Protein AF-A0A5N8WJS2-F1 (afdb_monomer_lite)

pLDDT: mean 74.43, std 20.83, range [33.16, 95.81]

Sequence (164 aa):
MEEPEPAESPRAAFAAALTRLRRRVPDLSDEALARRASRTALPSGRRASVNARRLGEWLSGRSVPRDFHAVVALVHAVESLAGPADPRSSIAGWERLWRAAYEDRAPAVPAPRIAADRAGGIADEVVIGRPPSDAASLRERAALSSAIDVALRDDAVREVVLTG

Foldseek 3Di:
DDDPDPDQQLLNVQLVVLLVLCVLCVVDQLQRLQVLLQVDQDPVRDGDRGHSVVSVCSNVSVDADPDLSSVVSSQVSSCVPRNHDDPCPDSVNSVVSRVSSVCSVDPPPPDPPPDDDDDDDDDDDDDDDDDDPDPVSVVCVVVVVVVVVVLVVDPVRPDDDDDD

Secondary structure (DSSP, 8-state):
-PPP--PPPHHHHHHHHHHHHHTTSTTS-HHHHHHHHHHPPPTTS------HHHHHHHHTTS---SSHHHHHHHHHHHHHHH-PPPGGG-HHHHHHHHHHHHHHHS--PPP--------S--------PPPP--HHHHHSHHHHHHHHHHHTT-TT--------

Radius of gyration: 22.31 Å; chains: 1; bounding box: 47×36×62 Å

Organism: NCBI:txid1803180

Structure (mmCIF, N/CA/C/O backbone):
data_AF-A0A5N8WJS2-F1
#
_entry.id   AF-A0A5N8WJS2-F1
#
loop_
_atom_site.group_PDB
_atom_site.id
_atom_site.type_symbol
_atom_site.label_atom_id
_atom_site.label_alt_id
_atom_site.label_comp_id
_atom_site.label_asym_id
_atom_site.label_entity_id
_atom_site.label_seq_id
_atom_site.pdbx_PDB_ins_code
_atom_site.Cartn_x
_atom_site.Cartn_y
_atom_site.Cartn_z
_atom_site.occupancy
_atom_site.B_iso_or_equiv
_atom_site.auth_seq_id
_atom_site.auth_comp_id
_atom_site.auth_asym_id
_atom_site.auth_atom_id
_atom_site.pdbx_PDB_model_num
ATOM 1 N N . MET A 1 1 ? 34.691 -21.953 10.156 1.00 47.25 1 MET A N 1
ATOM 2 C CA . MET A 1 1 ? 34.203 -21.477 8.850 1.00 47.25 1 MET A CA 1
ATOM 3 C C . MET A 1 1 ? 32.745 -21.144 9.093 1.00 47.25 1 MET A C 1
ATOM 5 O O . MET A 1 1 ? 31.924 -22.045 9.070 1.00 47.25 1 MET A O 1
ATOM 9 N N . GLU A 1 2 ? 32.473 -19.926 9.560 1.00 39.06 2 GLU A N 1
ATOM 10 C CA . GLU A 1 2 ? 31.096 -19.466 9.777 1.00 39.06 2 GLU A CA 1
ATOM 11 C C . GLU A 1 2 ? 30.477 -19.253 8.396 1.00 39.06 2 GLU A C 1
ATOM 13 O O . GLU A 1 2 ? 30.990 -18.463 7.601 1.00 39.06 2 GLU A O 1
ATOM 18 N N . GLU A 1 3 ? 29.443 -20.029 8.074 1.00 37.81 3 GLU A N 1
ATOM 19 C CA . GLU A 1 3 ? 28.614 -19.769 6.901 1.00 37.81 3 GLU A CA 1
ATOM 20 C C . GLU A 1 3 ? 27.953 -18.397 7.095 1.00 37.81 3 GLU A C 1
ATOM 22 O O . GLU A 1 3 ? 27.388 -18.147 8.163 1.00 37.81 3 GLU A O 1
ATOM 27 N N . PRO A 1 4 ? 28.035 -17.474 6.122 1.00 46.34 4 PRO A N 1
ATOM 28 C CA . PRO A 1 4 ? 27.301 -16.226 6.224 1.00 46.34 4 PRO A CA 1
ATOM 29 C C . PRO A 1 4 ? 25.806 -16.557 6.244 1.00 46.34 4 PRO A C 1
ATOM 31 O O . PRO A 1 4 ? 25.286 -17.120 5.280 1.00 46.34 4 PRO A O 1
ATOM 34 N N . GLU A 1 5 ? 25.131 -16.206 7.344 1.00 45.50 5 GLU A N 1
ATOM 35 C CA . GLU A 1 5 ? 23.669 -16.159 7.432 1.00 45.50 5 GLU A CA 1
ATOM 36 C C . GLU A 1 5 ? 23.130 -15.557 6.126 1.00 45.50 5 GLU A C 1
ATOM 38 O O . GLU A 1 5 ? 23.598 -14.481 5.724 1.00 45.50 5 GLU A O 1
ATOM 43 N N . PRO A 1 6 ? 22.203 -16.227 5.417 1.00 50.03 6 PRO A N 1
ATOM 44 C CA . PRO A 1 6 ? 21.687 -15.697 4.169 1.00 50.03 6 PRO A CA 1
ATOM 45 C C . PRO A 1 6 ? 21.042 -14.349 4.479 1.00 50.03 6 PRO A C 1
ATOM 47 O O . PRO A 1 6 ? 20.019 -14.288 5.162 1.00 50.03 6 PRO A O 1
ATOM 50 N N . ALA A 1 7 ? 21.670 -13.268 4.010 1.00 62.56 7 ALA A N 1
ATOM 51 C CA . ALA A 1 7 ? 21.155 -11.919 4.172 1.00 62.56 7 ALA A CA 1
ATOM 52 C C . ALA A 1 7 ? 19.676 -11.920 3.764 1.00 62.56 7 ALA A C 1
ATOM 54 O O . ALA A 1 7 ? 19.339 -12.355 2.659 1.00 62.56 7 ALA A O 1
ATOM 55 N N . GLU A 1 8 ? 18.793 -11.516 4.685 1.00 74.00 8 GLU A N 1
ATOM 56 C CA . GLU A 1 8 ? 17.347 -11.554 4.467 1.00 74.00 8 GLU A CA 1
ATOM 57 C C . GLU A 1 8 ? 17.025 -10.887 3.123 1.00 74.00 8 GLU A C 1
ATOM 59 O O . GLU A 1 8 ? 17.394 -9.731 2.898 1.00 74.00 8 GLU A O 1
ATOM 64 N N . SER A 1 9 ? 16.371 -11.621 2.211 1.00 89.12 9 SER A N 1
ATOM 65 C CA . SER A 1 9 ? 16.076 -11.084 0.875 1.00 89.12 9 SER A CA 1
ATOM 66 C C . SER A 1 9 ? 15.352 -9.731 0.995 1.00 89.12 9 SER A C 1
ATOM 68 O O . SER A 1 9 ? 14.453 -9.605 1.838 1.00 89.12 9 SER A O 1
ATOM 70 N N . PRO A 1 10 ? 15.664 -8.719 0.159 1.00 90.75 10 PRO A N 1
ATOM 71 C CA . PRO A 1 10 ? 15.037 -7.393 0.245 1.00 90.75 10 PRO A CA 1
ATOM 72 C C . PRO A 1 10 ? 13.506 -7.454 0.252 1.00 90.75 10 PRO A C 1
ATOM 74 O O . PRO A 1 10 ? 12.817 -6.711 0.957 1.00 90.75 10 PRO A O 1
ATOM 77 N N . ARG A 1 11 ? 12.962 -8.411 -0.500 1.00 90.56 11 ARG A N 1
ATOM 78 C CA . ARG A 1 11 ? 11.538 -8.707 -0.563 1.00 90.56 11 ARG A CA 1
ATOM 79 C C . ARG A 1 11 ? 10.968 -9.277 0.738 1.00 90.56 11 ARG A C 1
ATOM 81 O O . ARG A 1 11 ? 9.867 -8.877 1.123 1.00 90.56 11 ARG A O 1
ATOM 88 N N . ALA A 1 12 ? 11.690 -10.167 1.418 1.00 90.94 12 ALA A N 1
ATOM 89 C CA . ALA A 1 12 ? 11.300 -10.664 2.737 1.00 90.94 12 ALA A CA 1
ATOM 90 C C . ALA A 1 12 ? 11.3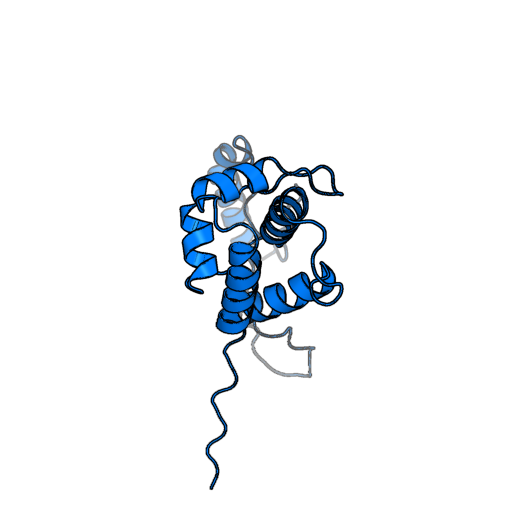20 -9.538 3.781 1.00 90.94 12 ALA A C 1
ATOM 92 O O . ALA A 1 12 ? 10.324 -9.356 4.482 1.00 90.94 12 ALA A O 1
ATOM 93 N N . ALA A 1 13 ? 12.361 -8.700 3.787 1.00 92.88 13 ALA A N 1
ATOM 94 C CA . ALA A 1 13 ? 12.463 -7.560 4.697 1.00 92.88 13 ALA A CA 1
ATOM 95 C C . ALA A 1 13 ? 11.295 -6.565 4.523 1.00 92.88 13 ALA A C 1
ATOM 97 O O . ALA A 1 13 ? 10.696 -6.099 5.501 1.00 92.88 13 ALA A O 1
ATOM 98 N N . PHE A 1 14 ? 10.908 -6.275 3.274 1.00 93.81 14 PHE A N 1
ATOM 99 C CA . PHE A 1 14 ? 9.742 -5.440 2.968 1.00 93.81 14 PHE A CA 1
ATOM 100 C C . PHE A 1 14 ? 8.421 -6.078 3.434 1.00 93.81 14 PHE A C 1
ATOM 102 O O . PHE A 1 14 ? 7.600 -5.410 4.071 1.00 93.81 14 PHE A O 1
ATOM 109 N N . ALA A 1 15 ? 8.217 -7.373 3.178 1.00 94.88 15 ALA A N 1
ATOM 110 C CA . ALA A 1 15 ? 7.027 -8.100 3.625 1.00 94.88 15 ALA A CA 1
ATOM 111 C C . ALA A 1 15 ? 6.925 -8.169 5.160 1.00 94.88 15 ALA A C 1
ATOM 113 O O . ALA A 1 15 ? 5.844 -7.984 5.731 1.00 94.88 15 ALA A O 1
ATOM 114 N N . ALA A 1 16 ? 8.055 -8.356 5.845 1.00 94.75 16 ALA A N 1
ATOM 115 C CA . ALA A 1 16 ? 8.142 -8.334 7.299 1.00 94.75 16 ALA A CA 1
ATOM 116 C C . ALA A 1 16 ? 7.764 -6.955 7.860 1.00 94.75 16 ALA A C 1
ATOM 118 O O . ALA A 1 16 ? 6.993 -6.862 8.820 1.00 94.75 16 ALA A O 1
ATOM 119 N N . ALA A 1 17 ? 8.238 -5.873 7.234 1.00 94.19 17 ALA A N 1
ATOM 120 C CA . ALA A 1 17 ? 7.846 -4.515 7.599 1.00 94.19 17 ALA A CA 1
ATOM 121 C C . ALA A 1 17 ? 6.337 -4.279 7.413 1.00 94.19 17 ALA A C 1
ATOM 123 O O . ALA A 1 17 ? 5.682 -3.786 8.336 1.00 94.19 17 ALA A O 1
ATOM 124 N N . LEU A 1 18 ? 5.756 -4.688 6.277 1.00 94.62 18 LEU A N 1
ATOM 125 C CA . LEU A 1 18 ? 4.307 -4.601 6.043 1.00 94.62 18 LEU A CA 1
ATOM 126 C C . LEU A 1 18 ? 3.504 -5.410 7.065 1.00 94.62 18 LEU A C 1
ATOM 128 O O . LEU A 1 18 ? 2.477 -4.945 7.557 1.00 94.62 18 LEU A O 1
ATOM 132 N N . THR A 1 19 ? 3.987 -6.594 7.432 1.00 95.31 19 THR A N 1
ATOM 133 C CA . THR A 1 19 ? 3.349 -7.434 8.448 1.00 95.31 19 THR A CA 1
ATOM 134 C C . THR A 1 19 ? 3.367 -6.761 9.820 1.00 95.31 19 THR A C 1
ATOM 136 O O . THR A 1 19 ? 2.351 -6.758 10.516 1.00 95.31 19 THR A O 1
ATOM 139 N N . ARG A 1 20 ? 4.480 -6.120 10.204 1.00 94.12 20 ARG A N 1
ATOM 140 C CA . ARG A 1 20 ? 4.553 -5.319 11.438 1.00 94.12 20 ARG A CA 1
ATOM 141 C C . ARG A 1 20 ? 3.576 -4.143 11.411 1.00 94.12 20 ARG A C 1
ATOM 143 O O . ARG A 1 20 ? 2.876 -3.929 12.396 1.00 94.12 20 ARG A O 1
ATOM 150 N N . LEU A 1 21 ? 3.471 -3.434 10.285 1.00 94.00 21 LEU A N 1
ATOM 151 C CA . LEU A 1 21 ? 2.495 -2.355 10.108 1.00 94.00 21 LEU A CA 1
ATOM 152 C C . LEU A 1 21 ? 1.056 -2.870 10.278 1.00 94.00 21 LEU A C 1
ATOM 154 O O . LEU A 1 21 ? 0.274 -2.292 11.028 1.00 94.00 21 LEU A O 1
ATOM 158 N N . ARG A 1 22 ? 0.723 -3.993 9.633 1.00 93.94 22 ARG A N 1
ATOM 159 C CA . ARG A 1 22 ? -0.600 -4.628 9.686 1.00 93.94 22 ARG A CA 1
ATOM 160 C C . ARG A 1 22 ? -1.007 -5.053 11.099 1.00 93.94 22 ARG A C 1
ATOM 162 O O . ARG A 1 22 ? -2.177 -4.920 11.461 1.00 93.94 22 ARG A O 1
ATOM 169 N N . ARG A 1 23 ? -0.056 -5.534 11.905 1.00 94.50 23 ARG A N 1
ATOM 170 C CA . ARG A 1 23 ? -0.288 -5.951 13.300 1.00 94.50 23 ARG A CA 1
ATOM 171 C C . ARG A 1 23 ? -0.681 -4.804 14.233 1.00 94.50 23 ARG A C 1
ATOM 173 O O . ARG A 1 23 ? -1.183 -5.078 15.313 1.00 94.50 23 ARG A O 1
ATOM 180 N N . ARG A 1 24 ? -0.508 -3.541 13.825 1.00 94.31 24 ARG A N 1
ATOM 181 C CA . ARG A 1 24 ? -0.969 -2.376 14.602 1.00 94.31 24 ARG A CA 1
ATOM 182 C C . ARG A 1 24 ? -2.488 -2.202 14.602 1.00 94.31 24 ARG A C 1
ATOM 184 O O . ARG A 1 24 ? -3.005 -1.463 15.427 1.00 94.31 24 ARG A O 1
ATOM 191 N N . VAL A 1 25 ? -3.192 -2.850 13.673 1.00 94.12 25 VAL A N 1
ATOM 192 C CA . VAL A 1 25 ? -4.657 -2.796 13.544 1.00 94.12 25 VAL A CA 1
ATOM 193 C C . VAL A 1 25 ? -5.234 -4.215 13.477 1.00 94.12 25 VAL A C 1
ATOM 195 O O . VAL A 1 25 ? -5.780 -4.604 12.442 1.00 94.12 25 VAL A O 1
ATOM 198 N N . PRO A 1 26 ? -5.071 -5.037 14.533 1.00 93.06 26 PRO A N 1
ATOM 199 C CA . PRO A 1 26 ? -5.418 -6.460 14.496 1.00 93.06 26 PRO A CA 1
ATOM 200 C C . PRO A 1 26 ? -6.910 -6.704 14.232 1.00 93.06 26 PRO A C 1
ATOM 202 O O . PRO A 1 26 ? -7.243 -7.658 13.535 1.00 93.06 26 PRO A O 1
ATOM 205 N N . ASP A 1 27 ? -7.777 -5.796 14.683 1.00 93.75 27 ASP A N 1
ATOM 206 C CA . ASP A 1 27 ? -9.237 -5.941 14.614 1.00 93.75 27 ASP A CA 1
ATOM 207 C C . ASP A 1 27 ? -9.824 -5.747 13.207 1.00 93.75 27 ASP A C 1
ATOM 209 O O . ASP A 1 27 ? -10.985 -6.070 12.955 1.00 93.75 27 ASP A O 1
ATOM 213 N N . LEU A 1 28 ? -9.045 -5.214 12.260 1.00 92.94 28 LEU A N 1
ATOM 214 C CA . LEU A 1 28 ? -9.488 -5.056 10.877 1.00 92.94 28 LEU A CA 1
ATOM 215 C C . LEU A 1 28 ? -9.108 -6.264 10.035 1.00 92.94 28 LEU A C 1
ATOM 217 O O . LEU A 1 28 ? -7.995 -6.767 10.132 1.00 92.94 28 LEU A O 1
ATOM 221 N N . SER A 1 29 ? -9.997 -6.675 9.131 1.00 94.31 29 SER A N 1
ATOM 222 C CA . SER A 1 29 ? -9.644 -7.614 8.066 1.00 94.31 29 SER A CA 1
ATOM 223 C C . SER A 1 29 ? -8.760 -6.942 7.007 1.00 94.31 29 SER A C 1
ATOM 225 O O . SER A 1 29 ? -8.804 -5.722 6.817 1.00 94.31 29 SER A O 1
ATOM 227 N N . ASP A 1 30 ? -7.996 -7.739 6.256 1.00 93.25 30 ASP A N 1
ATOM 228 C CA . ASP A 1 30 ? -7.167 -7.235 5.148 1.00 93.25 30 ASP A CA 1
ATOM 229 C C . ASP A 1 30 ? -8.014 -6.528 4.083 1.00 93.25 30 ASP A C 1
ATOM 231 O O . ASP A 1 30 ? -7.596 -5.539 3.483 1.00 93.25 30 ASP A O 1
ATOM 235 N N . GLU A 1 31 ? -9.248 -6.988 3.886 1.00 95.31 31 GLU A N 1
ATOM 236 C CA . GLU A 1 31 ? -10.203 -6.366 2.978 1.00 95.31 31 GLU A CA 1
ATOM 237 C C . GLU A 1 31 ? -10.676 -4.995 3.482 1.00 95.31 31 GLU A C 1
ATOM 239 O O . GLU A 1 31 ? -10.715 -4.028 2.716 1.00 95.31 31 GLU A O 1
ATOM 244 N N . ALA A 1 32 ? -10.995 -4.875 4.774 1.00 95.81 32 ALA A N 1
ATOM 245 C CA . ALA A 1 32 ? -11.354 -3.597 5.379 1.00 95.81 32 ALA A CA 1
ATOM 246 C C . ALA A 1 32 ? -10.187 -2.599 5.319 1.00 95.81 32 ALA A C 1
ATOM 248 O O . ALA A 1 32 ? -10.396 -1.431 4.976 1.00 95.81 32 ALA A O 1
ATOM 249 N N . LEU A 1 33 ? -8.962 -3.068 5.572 1.00 94.88 33 LEU A N 1
ATOM 250 C CA . LEU A 1 33 ? -7.756 -2.254 5.475 1.00 94.88 33 LEU A CA 1
ATOM 251 C C . LEU A 1 33 ? -7.487 -1.800 4.033 1.00 94.88 33 LEU A C 1
ATOM 253 O O . LEU A 1 33 ? -7.272 -0.612 3.801 1.00 94.88 33 LEU A O 1
ATOM 257 N N . ALA A 1 34 ? -7.579 -2.701 3.053 1.00 95.06 34 ALA A N 1
ATOM 258 C CA . ALA A 1 34 ? -7.414 -2.378 1.636 1.00 95.06 34 ALA A CA 1
ATOM 259 C C . ALA A 1 34 ? -8.464 -1.362 1.142 1.00 95.06 34 ALA A C 1
ATOM 261 O O . ALA A 1 34 ? -8.126 -0.386 0.463 1.00 95.06 34 ALA A O 1
ATOM 262 N N . ARG A 1 35 ? -9.734 -1.523 1.546 1.00 95.38 35 ARG A N 1
ATOM 263 C CA . ARG A 1 35 ? -10.805 -0.545 1.274 1.00 95.38 35 ARG A CA 1
ATOM 264 C C . ARG A 1 35 ? -10.544 0.810 1.920 1.00 95.38 35 ARG A C 1
ATOM 266 O O . ARG A 1 35 ? -10.953 1.835 1.376 1.00 95.38 35 ARG A O 1
ATOM 273 N N . ARG A 1 36 ? -9.942 0.839 3.110 1.00 94.75 36 ARG A N 1
ATOM 274 C CA . ARG A 1 36 ? -9.596 2.091 3.789 1.00 94.75 36 ARG A CA 1
ATOM 275 C C . ARG A 1 36 ? -8.440 2.783 3.078 1.00 94.75 36 ARG A C 1
ATOM 277 O O . ARG A 1 36 ? -8.608 3.930 2.690 1.00 94.75 36 AR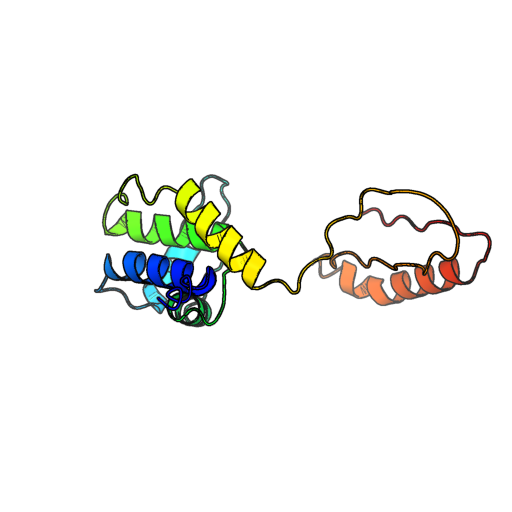G A O 1
ATOM 284 N N . ALA A 1 37 ? -7.349 2.066 2.815 1.00 93.31 37 ALA A N 1
ATOM 285 C CA . ALA A 1 37 ? -6.204 2.573 2.060 1.00 93.31 37 ALA A CA 1
ATOM 286 C C . ALA A 1 37 ? -6.623 3.141 0.699 1.00 93.31 37 ALA A C 1
ATOM 288 O O . ALA A 1 37 ? -6.218 4.240 0.344 1.00 93.31 37 ALA A O 1
ATOM 289 N N . SER A 1 38 ? -7.532 2.466 -0.009 1.00 92.31 38 SER A N 1
ATOM 290 C CA . SER A 1 38 ? -8.042 2.959 -1.297 1.00 92.31 38 SER A CA 1
ATOM 291 C C . SER A 1 38 ? -8.836 4.270 -1.213 1.00 92.31 38 SER A C 1
ATOM 293 O O . SER A 1 38 ? -8.974 4.981 -2.208 1.00 92.31 38 SER A O 1
ATOM 295 N N . ARG A 1 39 ? -9.380 4.600 -0.036 1.00 92.50 39 ARG A N 1
ATOM 296 C CA . ARG A 1 39 ? -10.116 5.847 0.224 1.00 92.50 39 ARG A CA 1
ATOM 297 C C . ARG A 1 39 ? -9.235 6.949 0.809 1.00 92.50 39 ARG A C 1
ATOM 299 O O . ARG A 1 39 ? -9.646 8.108 0.784 1.00 92.50 39 ARG A O 1
ATOM 306 N N . THR A 1 40 ? -8.049 6.608 1.308 1.00 88.50 40 THR A N 1
ATOM 307 C CA . THR A 1 40 ? -7.083 7.564 1.846 1.00 88.50 40 THR A CA 1
ATOM 308 C C . THR A 1 40 ? -6.595 8.499 0.741 1.00 88.50 40 THR A C 1
ATOM 310 O O . THR A 1 40 ? -6.070 8.053 -0.280 1.00 88.50 40 THR A O 1
ATOM 313 N N . ALA A 1 41 ? -6.775 9.805 0.942 1.00 83.81 41 ALA A N 1
ATOM 314 C CA . ALA A 1 41 ? -6.202 10.818 0.066 1.00 83.81 41 ALA A CA 1
ATOM 315 C C . ALA A 1 41 ? -4.711 10.979 0.376 1.00 83.81 41 ALA A C 1
ATOM 317 O O . ALA A 1 41 ? -4.321 11.109 1.536 1.00 83.81 41 ALA A O 1
ATOM 318 N N . LEU A 1 42 ? -3.885 10.953 -0.664 1.00 84.19 42 LEU A N 1
ATOM 319 C CA . LEU A 1 42 ? -2.454 11.208 -0.546 1.00 84.19 42 LEU A CA 1
ATOM 320 C C . LEU A 1 42 ? -2.191 12.721 -0.530 1.00 84.19 42 LEU A C 1
ATOM 322 O O . LEU A 1 42 ? -3.015 13.476 -1.050 1.00 84.19 42 LEU A O 1
ATOM 326 N N . PRO A 1 43 ? -1.026 13.181 -0.033 1.00 76.56 43 PRO A N 1
ATOM 327 C CA . PRO A 1 43 ? -0.648 14.598 -0.087 1.00 76.56 43 PRO A CA 1
ATOM 328 C C . PRO A 1 43 ? -0.669 15.190 -1.505 1.00 76.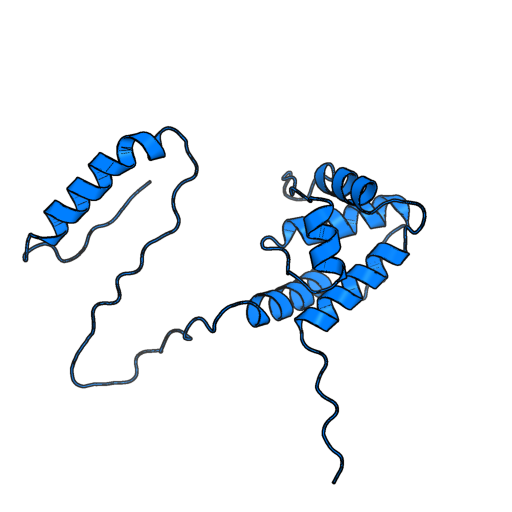56 43 PRO A C 1
ATOM 330 O O . PRO A 1 43 ? -0.903 16.378 -1.684 1.00 76.56 43 PRO A O 1
ATOM 333 N N . SER A 1 44 ? -0.486 14.349 -2.526 1.00 76.75 44 SER A N 1
ATOM 334 C CA . SER A 1 44 ? -0.603 14.721 -3.941 1.00 76.75 44 SER A CA 1
ATOM 335 C C . SER A 1 44 ? -2.048 14.908 -4.433 1.00 76.75 44 SER A C 1
ATOM 337 O O . SER A 1 44 ? -2.257 15.136 -5.621 1.00 76.75 44 SER A O 1
ATOM 339 N N . GLY A 1 45 ? -3.057 14.723 -3.577 1.00 78.44 45 GLY A N 1
ATOM 340 C CA . GLY A 1 45 ? -4.481 14.709 -3.936 1.00 78.44 45 GLY A CA 1
ATOM 341 C C . GLY A 1 45 ? -4.942 13.430 -4.646 1.00 78.44 45 GLY A C 1
ATOM 342 O O . GLY A 1 45 ? -6.139 13.212 -4.829 1.00 78.44 45 GLY A O 1
ATOM 343 N N . ARG A 1 46 ? -4.010 12.547 -5.027 1.00 83.69 46 ARG A N 1
ATOM 344 C CA . ARG A 1 46 ? -4.307 11.271 -5.689 1.00 83.69 46 ARG A CA 1
ATOM 345 C C . ARG A 1 46 ? -4.781 10.213 -4.691 1.00 83.69 46 ARG A C 1
ATOM 347 O O . ARG A 1 46 ? -4.547 10.306 -3.486 1.00 83.69 46 ARG A O 1
ATOM 354 N N . ARG A 1 47 ? -5.413 9.163 -5.219 1.00 84.50 47 ARG A N 1
ATOM 355 C CA . ARG A 1 47 ? -5.749 7.934 -4.487 1.00 84.50 47 ARG A CA 1
ATOM 356 C C . ARG A 1 47 ? -5.037 6.750 -5.119 1.00 84.50 47 ARG A C 1
ATOM 358 O O . ARG A 1 47 ? -4.910 6.686 -6.340 1.00 84.50 47 ARG A O 1
ATOM 365 N N . ALA A 1 48 ? -4.604 5.810 -4.289 1.00 88.06 48 ALA A N 1
ATOM 366 C CA . ALA A 1 48 ? -4.017 4.558 -4.745 1.00 88.06 48 ALA A CA 1
ATOM 367 C C . ALA A 1 48 ? -5.049 3.433 -4.656 1.00 88.06 48 ALA A C 1
ATOM 369 O O . ALA A 1 48 ? -5.720 3.290 -3.642 1.00 88.06 48 ALA A O 1
ATOM 370 N N . SER A 1 49 ? -5.160 2.602 -5.691 1.00 89.19 49 SER A N 1
ATOM 371 C CA . SER A 1 49 ? -6.006 1.407 -5.633 1.00 89.19 49 SER A CA 1
ATOM 372 C C . SER A 1 49 ? -5.285 0.286 -4.882 1.00 89.19 49 SER A C 1
ATOM 374 O O . SER A 1 49 ? -4.264 -0.218 -5.353 1.00 89.19 49 SER A O 1
ATOM 376 N N . VAL A 1 50 ? -5.842 -0.158 -3.752 1.00 89.81 50 VAL A N 1
ATOM 377 C CA . VAL A 1 50 ? -5.332 -1.290 -2.965 1.00 89.81 50 VAL A CA 1
ATOM 378 C C . VAL A 1 50 ? -6.378 -2.402 -2.932 1.00 89.81 50 VAL A C 1
ATOM 380 O O . VAL A 1 50 ? -7.480 -2.232 -2.417 1.00 89.81 50 VAL A O 1
ATOM 383 N N . ASN A 1 51 ? -6.027 -3.569 -3.474 1.00 91.44 51 ASN A N 1
ATOM 384 C CA . ASN A 1 51 ? -6.889 -4.752 -3.483 1.00 91.44 51 ASN A CA 1
ATOM 385 C C . ASN A 1 51 ? -6.491 -5.717 -2.353 1.00 91.44 51 ASN A C 1
ATOM 387 O O . ASN A 1 51 ? -5.305 -5.981 -2.167 1.00 91.44 51 ASN A O 1
ATOM 391 N N . ALA A 1 52 ? -7.473 -6.292 -1.654 1.00 90.06 52 ALA A N 1
ATOM 392 C CA . ALA A 1 52 ? -7.258 -7.217 -0.537 1.00 90.06 52 ALA A CA 1
ATOM 393 C C . ALA A 1 52 ? -6.390 -8.435 -0.903 1.00 90.06 52 ALA A C 1
ATOM 395 O O . ALA A 1 52 ? -5.480 -8.799 -0.163 1.00 90.06 52 ALA A O 1
ATOM 396 N N . ARG A 1 53 ? -6.605 -9.024 -2.088 1.00 91.44 53 ARG A N 1
ATOM 397 C CA . ARG A 1 53 ? -5.792 -10.140 -2.592 1.00 91.44 53 ARG A CA 1
ATOM 398 C C . ARG A 1 53 ? -4.336 -9.723 -2.776 1.00 91.44 53 ARG A C 1
ATOM 400 O O . ARG A 1 53 ? -3.436 -10.447 -2.364 1.00 91.44 53 ARG A O 1
ATOM 407 N N . ARG A 1 54 ? -4.104 -8.547 -3.370 1.00 90.81 54 ARG A N 1
ATOM 408 C CA . ARG A 1 54 ? -2.752 -7.998 -3.559 1.00 90.81 54 ARG A CA 1
ATOM 409 C C . ARG A 1 54 ? -2.087 -7.687 -2.225 1.00 90.81 54 ARG A C 1
ATOM 411 O O . ARG A 1 54 ? -0.929 -8.029 -2.054 1.00 90.81 54 ARG A O 1
ATOM 418 N N . LEU A 1 55 ? -2.827 -7.127 -1.271 1.00 93.19 55 LEU A N 1
ATOM 419 C CA . LEU A 1 55 ? -2.328 -6.893 0.080 1.00 93.19 55 LEU A CA 1
ATOM 420 C C . LEU A 1 55 ? -1.870 -8.202 0.744 1.00 93.19 55 LEU A C 1
ATOM 422 O O . LEU A 1 55 ? -0.760 -8.254 1.263 1.00 93.19 55 LEU A O 1
ATOM 426 N N . GLY A 1 56 ? -2.659 -9.276 0.646 1.00 93.06 56 GLY A N 1
ATOM 427 C CA . GLY A 1 56 ? -2.256 -10.596 1.142 1.00 93.06 56 GLY A CA 1
ATOM 428 C C . GLY A 1 56 ? -1.009 -11.158 0.440 1.00 93.06 56 GLY A C 1
ATOM 429 O O . GLY A 1 56 ? -0.159 -11.789 1.070 1.00 93.06 56 GLY A O 1
ATOM 430 N N . GLU A 1 57 ? -0.843 -10.909 -0.862 1.00 93.31 57 GLU A N 1
ATOM 431 C CA . GLU A 1 57 ? 0.394 -11.243 -1.583 1.00 93.31 57 GLU A CA 1
ATOM 432 C C . GLU A 1 57 ? 1.593 -10.420 -1.089 1.00 93.31 57 GLU A C 1
ATOM 434 O O . GLU A 1 57 ? 2.680 -10.973 -0.955 1.00 93.31 57 GLU A O 1
ATOM 439 N N . TRP A 1 58 ? 1.414 -9.134 -0.781 1.00 94.88 58 TRP A N 1
ATOM 440 C CA . TRP A 1 58 ? 2.486 -8.273 -0.269 1.00 94.88 58 TRP A CA 1
ATOM 441 C C . TRP A 1 58 ? 2.926 -8.680 1.136 1.00 94.88 58 TRP A C 1
ATOM 443 O O . TRP A 1 58 ? 4.119 -8.792 1.397 1.00 94.88 58 TRP A O 1
ATOM 453 N N . LEU A 1 59 ? 1.966 -8.974 2.018 1.00 94.31 59 LEU A N 1
ATOM 454 C CA . LEU A 1 59 ? 2.223 -9.420 3.392 1.00 94.31 59 LEU A CA 1
ATOM 455 C C . LEU A 1 59 ? 2.952 -10.768 3.443 1.00 94.31 59 LEU A C 1
ATOM 457 O O . LEU A 1 59 ? 3.806 -10.977 4.296 1.00 94.31 59 LEU A O 1
ATOM 461 N N . SER A 1 60 ? 2.650 -11.664 2.502 1.00 90.81 60 SER A N 1
ATOM 462 C CA . SER A 1 60 ? 3.340 -12.955 2.358 1.00 90.81 60 SER A CA 1
ATOM 463 C C . SER A 1 60 ? 4.643 -12.869 1.559 1.00 90.81 60 SER A C 1
ATOM 465 O O . SER A 1 60 ? 5.258 -13.897 1.290 1.00 90.81 60 SER A O 1
ATOM 467 N N . GLY A 1 61 ? 5.041 -11.675 1.108 1.00 90.62 61 GLY A N 1
ATOM 468 C CA . GLY A 1 61 ? 6.209 -11.505 0.250 1.00 90.62 61 GLY A CA 1
ATOM 469 C C . GLY A 1 61 ? 6.079 -12.217 -1.097 1.00 90.62 61 GLY A C 1
ATOM 470 O O . GLY A 1 61 ? 7.083 -12.484 -1.741 1.00 90.62 61 GLY A O 1
ATOM 471 N N . ARG A 1 62 ? 4.869 -12.532 -1.576 1.00 88.94 62 ARG A N 1
ATOM 472 C CA . ARG A 1 62 ? 4.597 -13.131 -2.902 1.00 88.94 62 ARG A CA 1
ATOM 473 C C . ARG A 1 62 ? 4.531 -12.111 -4.039 1.00 88.94 62 ARG A C 1
ATOM 475 O O . ARG A 1 62 ? 4.665 -12.486 -5.204 1.00 88.94 62 ARG A O 1
ATOM 482 N N . SER A 1 63 ? 4.369 -10.831 -3.730 1.00 90.31 63 SER A N 1
ATOM 483 C CA . SER A 1 63 ? 4.551 -9.750 -4.697 1.00 90.31 63 SER A CA 1
ATOM 484 C C . SER A 1 63 ? 4.962 -8.456 -3.996 1.00 90.31 63 SER A C 1
ATOM 486 O O . SER A 1 63 ? 4.905 -8.356 -2.774 1.00 90.31 63 SER A O 1
ATOM 488 N N . VAL A 1 64 ? 5.390 -7.469 -4.780 1.00 92.00 64 VAL A N 1
ATOM 489 C CA . VAL A 1 64 ? 5.719 -6.117 -4.307 1.00 92.00 64 VAL A CA 1
ATOM 490 C C . VAL A 1 64 ? 4.785 -5.136 -5.028 1.00 92.00 64 VAL A C 1
ATOM 492 O O . VAL A 1 64 ? 4.518 -5.340 -6.223 1.00 92.00 64 VAL A O 1
ATOM 495 N N . PRO A 1 65 ? 4.250 -4.101 -4.351 1.00 90.50 65 PRO A N 1
ATOM 496 C CA . PRO A 1 65 ? 3.462 -3.056 -4.997 1.00 90.50 65 PRO A CA 1
ATOM 497 C C . PRO A 1 65 ? 4.209 -2.448 -6.184 1.00 90.50 65 PRO A C 1
ATOM 499 O O . PRO A 1 65 ? 5.399 -2.166 -6.091 1.00 90.50 65 PRO A O 1
ATOM 502 N N . ARG A 1 66 ? 3.510 -2.219 -7.301 1.00 89.12 66 ARG A N 1
ATOM 503 C CA . ARG A 1 66 ? 4.105 -1.539 -8.466 1.00 89.12 66 ARG A CA 1
ATOM 504 C C . ARG A 1 66 ? 4.252 -0.035 -8.275 1.00 89.12 66 ARG A C 1
ATOM 506 O O . ARG A 1 66 ? 5.105 0.569 -8.906 1.00 89.12 66 ARG A O 1
ATOM 513 N N . ASP A 1 67 ? 3.387 0.546 -7.454 1.00 89.62 67 ASP A N 1
ATOM 514 C CA . ASP A 1 67 ? 3.345 1.974 -7.180 1.00 89.62 67 ASP A CA 1
ATOM 515 C C . ASP A 1 67 ? 3.549 2.191 -5.681 1.00 89.62 67 ASP A C 1
ATOM 517 O O . ASP A 1 67 ? 2.846 1.595 -4.854 1.00 89.62 67 ASP A O 1
ATOM 521 N N . PHE A 1 68 ? 4.505 3.052 -5.341 1.00 91.88 68 PHE A N 1
ATOM 522 C CA . PHE A 1 68 ? 4.797 3.421 -3.965 1.00 91.88 68 PHE A CA 1
ATOM 523 C C . PHE A 1 68 ? 3.615 4.132 -3.288 1.00 91.88 68 PHE A C 1
ATOM 525 O O . PHE A 1 68 ? 3.418 3.992 -2.081 1.00 91.88 68 PHE A O 1
ATOM 532 N N . HIS A 1 69 ? 2.745 4.803 -4.048 1.00 92.25 69 HIS A N 1
ATOM 533 C CA . HIS A 1 69 ? 1.528 5.419 -3.523 1.00 92.25 69 HIS A CA 1
ATOM 534 C C . HIS A 1 69 ? 0.602 4.423 -2.809 1.00 92.25 69 HIS A C 1
ATOM 536 O O . HIS A 1 69 ? -0.078 4.804 -1.857 1.00 92.25 69 HIS A O 1
ATOM 542 N N . ALA A 1 70 ? 0.601 3.143 -3.203 1.00 92.88 70 ALA A N 1
ATOM 543 C CA . ALA A 1 70 ? -0.149 2.106 -2.493 1.00 92.88 70 ALA A CA 1
ATOM 544 C C . ALA A 1 70 ? 0.413 1.837 -1.086 1.00 92.88 70 ALA A C 1
ATOM 546 O O . ALA A 1 70 ? -0.354 1.592 -0.155 1.00 92.88 70 ALA A O 1
ATOM 547 N N . VAL A 1 71 ? 1.738 1.923 -0.918 1.00 94.12 71 VAL A N 1
ATOM 548 C CA . VAL A 1 71 ? 2.413 1.793 0.383 1.00 94.12 71 VAL A CA 1
ATOM 549 C C . VAL A 1 71 ? 2.085 2.996 1.260 1.00 94.12 71 VAL A C 1
ATOM 551 O O . VAL A 1 71 ? 1.652 2.825 2.395 1.00 94.12 71 VAL A O 1
ATOM 554 N N . VAL A 1 72 ? 2.198 4.209 0.713 1.00 93.31 72 VAL A N 1
ATOM 555 C CA . VAL A 1 72 ? 1.869 5.451 1.433 1.00 93.31 72 VAL A CA 1
ATOM 556 C C . VAL A 1 72 ? 0.404 5.456 1.888 1.00 93.31 72 VAL A C 1
ATOM 558 O O . VAL A 1 72 ? 0.110 5.772 3.040 1.00 93.31 72 VAL A O 1
ATOM 561 N N . ALA A 1 73 ? -0.521 5.035 1.021 1.00 93.75 73 ALA A N 1
ATOM 562 C CA . ALA A 1 73 ? -1.938 4.934 1.358 1.00 93.75 73 ALA A CA 1
ATOM 563 C C . ALA A 1 73 ? -2.211 3.935 2.498 1.00 93.75 73 ALA A C 1
ATOM 565 O O . ALA A 1 73 ? -3.061 4.199 3.351 1.00 93.75 73 ALA A O 1
ATOM 566 N N . LEU A 1 74 ? -1.489 2.807 2.536 1.00 94.06 74 LEU A N 1
ATOM 567 C CA . LEU A 1 74 ? -1.563 1.826 3.624 1.00 94.06 74 LEU A CA 1
ATOM 568 C C . LEU A 1 74 ? -1.016 2.386 4.938 1.00 94.06 74 LEU A C 1
ATOM 570 O O . LEU A 1 74 ? -1.676 2.246 5.966 1.00 94.06 74 LEU A O 1
ATOM 574 N N . VAL A 1 75 ? 0.151 3.035 4.903 1.00 93.94 75 VAL A N 1
ATOM 575 C CA . VAL A 1 75 ? 0.766 3.662 6.083 1.00 93.94 75 VAL A CA 1
ATOM 576 C C . VAL A 1 75 ? -0.195 4.679 6.687 1.00 93.94 75 VAL A C 1
ATOM 578 O O . VAL A 1 75 ? -0.586 4.523 7.839 1.00 93.94 75 VAL A O 1
ATOM 581 N N . HIS A 1 76 ? -0.698 5.621 5.891 1.00 92.06 76 HIS A N 1
ATOM 582 C CA . HIS A 1 76 ? -1.655 6.616 6.372 1.00 92.06 76 HIS A CA 1
ATOM 583 C C . HIS A 1 76 ? -2.985 6.011 6.838 1.00 92.06 76 HIS A C 1
ATOM 585 O O . HIS A 1 76 ? -3.566 6.475 7.819 1.00 92.06 76 HIS A O 1
ATOM 591 N N . ALA A 1 77 ? -3.483 4.957 6.181 1.00 93.06 77 ALA A N 1
ATOM 592 C CA . ALA A 1 77 ? -4.691 4.274 6.639 1.00 93.06 77 ALA A CA 1
ATOM 593 C C . ALA A 1 77 ? -4.509 3.664 8.037 1.00 93.06 77 ALA A C 1
ATOM 595 O O . ALA A 1 77 ? -5.416 3.782 8.864 1.00 93.06 77 ALA A O 1
ATOM 596 N N . VAL A 1 78 ? -3.352 3.056 8.311 1.00 93.81 78 VAL A N 1
ATOM 597 C CA . VAL A 1 78 ? -3.012 2.512 9.635 1.00 93.81 78 VAL A CA 1
ATOM 598 C C . VAL A 1 78 ? -2.764 3.632 10.639 1.00 93.81 78 VAL A C 1
ATOM 600 O O . VAL A 1 78 ? -3.285 3.567 11.748 1.00 93.81 78 VAL A O 1
ATOM 603 N N . GLU A 1 79 ? -2.041 4.685 10.261 1.00 91.62 79 GLU A N 1
ATOM 604 C CA . GLU A 1 79 ? -1.773 5.826 11.143 1.00 91.62 79 GLU A CA 1
ATOM 605 C C . GLU A 1 79 ? -3.051 6.555 11.563 1.00 91.62 79 GLU A C 1
ATOM 607 O O . GLU A 1 79 ? -3.180 6.957 12.717 1.00 91.62 79 GLU A O 1
ATOM 612 N N . SER A 1 80 ? -4.044 6.639 10.670 1.00 91.00 80 SER A N 1
ATOM 613 C CA . SER A 1 80 ? -5.361 7.208 10.985 1.00 91.00 80 SER A CA 1
ATOM 614 C C . SER A 1 80 ? -6.138 6.433 12.058 1.00 91.00 80 SER A C 1
ATOM 616 O O . SER A 1 80 ? -7.126 6.946 12.574 1.00 91.00 80 SER A O 1
ATOM 618 N N . LEU A 1 81 ? -5.743 5.190 12.351 1.00 92.38 81 LEU A N 1
ATOM 619 C CA . LEU A 1 81 ? -6.417 4.297 13.298 1.00 92.38 81 LEU A CA 1
ATOM 620 C C . LEU A 1 81 ? -5.592 4.050 14.562 1.00 92.38 81 LEU A C 1
ATOM 622 O O . LEU A 1 81 ? -6.143 4.023 15.655 1.00 92.38 81 LEU A O 1
ATOM 626 N N . ALA A 1 82 ? -4.285 3.848 14.405 1.00 91.44 82 ALA A N 1
ATOM 627 C CA . ALA A 1 82 ? -3.374 3.422 15.465 1.00 91.44 82 ALA A CA 1
ATOM 628 C C . ALA A 1 82 ? -2.367 4.514 15.874 1.00 91.44 82 ALA A C 1
ATOM 630 O O . ALA A 1 82 ? -1.404 4.224 16.587 1.00 91.44 82 ALA A O 1
ATOM 631 N N . GLY A 1 83 ? -2.552 5.747 15.389 1.00 86.00 83 GLY A N 1
ATOM 632 C CA . GLY A 1 83 ? -1.641 6.872 15.601 1.00 86.00 83 GLY A CA 1
ATOM 633 C C . GLY A 1 83 ? -0.397 6.834 14.699 1.00 86.00 83 GLY A C 1
ATOM 634 O O . GLY A 1 83 ? -0.164 5.847 13.992 1.00 86.00 83 GLY A O 1
ATOM 635 N N . PRO A 1 84 ? 0.434 7.892 14.713 1.00 80.00 84 PRO A N 1
ATOM 636 C CA . PRO A 1 84 ? 1.639 7.966 13.886 1.00 80.00 84 PRO A CA 1
ATOM 637 C C . PRO A 1 84 ? 2.556 6.758 14.119 1.00 80.00 84 PRO A C 1
ATOM 639 O O . PRO A 1 84 ? 2.603 6.196 15.216 1.00 80.00 84 PRO A O 1
ATOM 642 N N . ALA A 1 85 ? 3.235 6.295 13.069 1.00 71.31 85 ALA A N 1
ATOM 643 C CA . ALA A 1 85 ? 4.252 5.259 13.218 1.00 71.31 85 ALA A CA 1
ATOM 644 C C . ALA A 1 85 ? 5.505 5.795 13.935 1.00 71.31 85 ALA A C 1
ATOM 646 O O . ALA A 1 85 ? 5.718 7.004 14.010 1.00 71.31 85 ALA A O 1
ATOM 647 N N . ASP A 1 86 ? 6.342 4.883 14.450 1.00 68.69 86 ASP A N 1
ATOM 648 C CA . ASP A 1 86 ? 7.691 5.213 14.940 1.00 68.69 86 ASP A CA 1
ATOM 649 C C . ASP A 1 86 ? 8.404 6.093 13.888 1.00 68.69 86 ASP A C 1
ATOM 651 O O . ASP A 1 86 ? 8.343 5.748 12.705 1.00 68.69 86 ASP A O 1
ATOM 655 N N . PRO A 1 87 ? 9.089 7.191 14.261 1.00 56.16 87 PRO A N 1
ATOM 656 C CA . PRO A 1 87 ? 9.909 7.991 13.346 1.00 56.16 87 PRO A CA 1
ATOM 657 C C . PRO A 1 87 ? 10.849 7.171 12.444 1.00 56.16 87 PRO A C 1
ATOM 659 O O . PRO A 1 87 ? 11.124 7.559 11.305 1.00 56.16 87 PRO A O 1
ATOM 662 N N . ARG A 1 88 ? 11.320 6.005 12.916 1.00 53.66 88 ARG A N 1
ATOM 663 C CA . ARG A 1 88 ? 12.117 5.055 12.115 1.00 53.66 88 ARG A CA 1
ATOM 664 C C . ARG A 1 88 ? 11.346 4.453 10.932 1.00 53.66 88 ARG A C 1
ATOM 666 O O . ARG A 1 88 ? 11.957 4.042 9.950 1.00 53.66 88 ARG A O 1
ATOM 673 N N . SER A 1 89 ? 10.019 4.446 11.003 1.00 65.12 89 SER A N 1
ATOM 674 C CA . SER A 1 89 ? 9.064 4.044 9.960 1.00 65.12 89 SER A CA 1
ATOM 675 C C . SER A 1 89 ? 8.549 5.241 9.149 1.00 65.12 89 SER A C 1
ATOM 677 O O . SER A 1 89 ? 7.394 5.257 8.724 1.00 65.12 89 SER A O 1
ATOM 679 N N . SER A 1 90 ? 9.391 6.256 8.937 1.00 81.25 90 SER A N 1
ATOM 680 C CA . SER A 1 90 ? 9.068 7.386 8.063 1.00 81.25 90 SER A CA 1
ATOM 681 C C . SER A 1 90 ? 8.784 6.935 6.625 1.00 81.25 90 SER A C 1
ATOM 683 O O . SER A 1 90 ? 9.243 5.879 6.180 1.00 81.25 90 SER A O 1
ATOM 685 N N . ILE A 1 91 ? 8.067 7.764 5.860 1.00 89.06 91 ILE A N 1
ATOM 686 C CA . ILE A 1 91 ? 7.792 7.508 4.435 1.00 89.06 91 ILE A CA 1
ATOM 687 C C . ILE A 1 91 ? 9.089 7.275 3.642 1.00 89.06 91 ILE A C 1
ATOM 689 O O . ILE A 1 91 ? 9.137 6.370 2.816 1.00 89.06 91 ILE A O 1
ATOM 693 N N . ALA A 1 92 ? 10.173 7.992 3.958 1.00 89.19 92 ALA A N 1
ATOM 694 C CA . ALA A 1 92 ? 11.483 7.763 3.343 1.00 89.19 92 ALA A CA 1
ATOM 695 C C . ALA A 1 92 ? 12.066 6.372 3.672 1.00 89.19 92 ALA A C 1
ATOM 697 O O . ALA A 1 92 ? 12.737 5.762 2.843 1.00 89.19 92 ALA A O 1
ATOM 698 N N . GLY A 1 93 ? 11.816 5.849 4.878 1.00 89.88 93 GLY A N 1
ATOM 699 C CA . GLY A 1 93 ? 12.175 4.476 5.246 1.00 89.88 93 GLY A CA 1
ATOM 700 C C . GLY A 1 93 ? 11.387 3.438 4.447 1.00 89.88 93 GLY A C 1
ATOM 701 O O . GLY A 1 93 ? 11.973 2.492 3.919 1.00 89.88 93 GLY A O 1
ATOM 702 N N . TRP A 1 94 ? 10.080 3.659 4.291 1.00 93.06 94 TRP A N 1
ATOM 703 C CA . TRP A 1 94 ? 9.224 2.827 3.443 1.00 93.06 94 TRP A CA 1
ATOM 704 C C . TRP A 1 94 ? 9.650 2.841 1.980 1.00 93.06 94 TRP A C 1
ATOM 706 O O . TRP A 1 94 ? 9.635 1.794 1.337 1.00 93.06 94 TRP A O 1
ATOM 716 N N . GLU A 1 95 ? 10.058 3.998 1.463 1.00 93.19 95 GLU A N 1
ATOM 717 C CA . GLU A 1 95 ? 10.521 4.143 0.085 1.00 93.19 95 GLU A CA 1
ATOM 718 C C . GLU A 1 95 ? 11.787 3.326 -0.169 1.00 93.19 95 GLU A C 1
ATOM 720 O O . GLU A 1 95 ? 11.861 2.616 -1.169 1.00 93.19 95 GLU A O 1
ATOM 725 N N . ARG A 1 96 ? 12.753 3.352 0.760 1.00 92.25 96 ARG A N 1
ATOM 726 C CA . ARG A 1 96 ? 13.979 2.543 0.654 1.00 92.25 96 ARG A CA 1
ATOM 727 C C . ARG A 1 96 ? 13.686 1.045 0.651 1.00 92.25 96 ARG A C 1
ATOM 729 O O . ARG A 1 96 ? 14.199 0.336 -0.209 1.00 92.25 96 ARG A O 1
ATOM 736 N N . LEU A 1 97 ? 12.847 0.571 1.576 1.00 93.50 97 LEU A N 1
ATOM 737 C CA . LEU A 1 97 ? 12.465 -0.846 1.645 1.00 93.50 97 LEU A CA 1
ATOM 738 C C . LEU A 1 97 ? 11.717 -1.289 0.385 1.00 93.50 97 LEU A C 1
ATOM 740 O O . LEU A 1 97 ? 11.997 -2.351 -0.166 1.00 93.50 97 LEU A O 1
ATOM 744 N N . TRP A 1 98 ? 10.773 -0.467 -0.080 1.00 94.56 98 TRP A N 1
ATOM 745 C CA . TRP A 1 98 ? 10.021 -0.741 -1.297 1.00 94.56 98 TRP A CA 1
ATOM 746 C C . TRP A 1 98 ? 10.933 -0.781 -2.523 1.00 94.56 98 TRP A C 1
ATOM 748 O O . TRP A 1 98 ? 10.835 -1.724 -3.301 1.00 94.56 98 TRP A O 1
ATOM 758 N N . ARG A 1 99 ? 11.833 0.197 -2.678 1.00 93.56 99 ARG A N 1
ATOM 759 C CA . ARG A 1 99 ? 12.761 0.278 -3.810 1.00 93.56 99 ARG A CA 1
ATOM 760 C C . ARG A 1 99 ? 13.676 -0.945 -3.862 1.00 93.56 99 ARG A C 1
ATOM 762 O O . ARG A 1 99 ? 13.712 -1.600 -4.895 1.00 93.56 99 ARG A O 1
ATOM 769 N N . ALA A 1 100 ? 14.279 -1.329 -2.736 1.00 92.62 100 ALA A N 1
ATOM 770 C CA . ALA A 1 100 ? 15.119 -2.524 -2.656 1.00 92.62 100 ALA A CA 1
ATOM 771 C C . ALA A 1 100 ? 14.349 -3.810 -3.024 1.00 92.62 100 ALA A C 1
ATOM 773 O O . ALA A 1 100 ? 14.828 -4.626 -3.805 1.00 92.62 100 ALA A O 1
ATOM 774 N N . ALA A 1 101 ? 13.120 -3.976 -2.521 1.00 92.25 101 ALA A N 1
ATOM 775 C CA . ALA A 1 101 ? 12.272 -5.121 -2.864 1.00 92.25 101 ALA A CA 1
ATOM 776 C C . ALA A 1 101 ? 11.769 -5.098 -4.320 1.00 92.25 101 ALA A C 1
ATOM 778 O O . ALA A 1 101 ? 11.520 -6.146 -4.919 1.00 92.25 101 ALA A O 1
ATOM 779 N N . TYR A 1 102 ? 11.557 -3.910 -4.888 1.00 89.06 102 TYR A N 1
ATOM 780 C CA . TYR A 1 102 ? 11.093 -3.737 -6.260 1.00 89.06 102 TYR A CA 1
ATOM 781 C C . TYR A 1 102 ? 12.214 -3.985 -7.276 1.00 89.06 102 TYR A C 1
ATOM 783 O O . TYR A 1 102 ? 11.956 -4.594 -8.314 1.00 89.06 102 TYR A O 1
ATOM 791 N N . GLU A 1 103 ? 13.439 -3.566 -6.960 1.00 87.50 103 GLU A N 1
ATOM 792 C CA . GLU A 1 103 ? 14.650 -3.829 -7.743 1.00 87.50 103 GLU A CA 1
ATOM 793 C C . GLU A 1 103 ? 15.013 -5.319 -7.727 1.00 87.50 103 GLU A C 1
ATOM 795 O O . GLU A 1 103 ? 15.240 -5.887 -8.787 1.00 87.50 103 GLU A O 1
ATOM 800 N N . ASP A 1 104 ? 14.922 -5.984 -6.570 1.00 83.19 104 ASP A N 1
ATOM 801 C CA . ASP A 1 104 ? 15.082 -7.445 -6.436 1.00 83.19 104 ASP A CA 1
ATOM 802 C C . ASP A 1 104 ? 14.046 -8.241 -7.260 1.00 83.19 104 ASP A C 1
ATOM 804 O O . ASP A 1 104 ? 14.298 -9.345 -7.738 1.00 83.19 104 ASP A O 1
ATOM 808 N N . ARG A 1 105 ? 12.856 -7.663 -7.478 1.00 69.75 105 ARG A N 1
ATOM 809 C CA . ARG A 1 105 ? 11.802 -8.245 -8.324 1.00 69.75 105 ARG A CA 1
ATOM 810 C C . ARG A 1 105 ? 12.063 -8.047 -9.822 1.00 69.75 105 ARG A C 1
ATOM 812 O O . ARG A 1 105 ? 11.477 -8.780 -10.626 1.00 69.75 105 ARG A O 1
ATOM 819 N N . ALA A 1 106 ? 12.824 -7.029 -10.217 1.00 54.56 106 ALA A N 1
ATOM 820 C CA . ALA A 1 106 ? 13.061 -6.744 -11.623 1.00 54.56 106 ALA A CA 1
ATOM 821 C C . ALA A 1 106 ? 14.054 -7.776 -12.189 1.00 54.56 106 ALA A C 1
ATOM 823 O O . ALA A 1 106 ? 15.103 -7.985 -11.583 1.00 54.56 106 ALA A O 1
ATOM 824 N N . PRO A 1 107 ? 13.788 -8.419 -13.347 1.00 41.31 107 PRO A N 1
ATOM 825 C CA . PRO A 1 107 ? 14.897 -8.992 -14.102 1.00 41.31 107 PRO A CA 1
ATOM 826 C C . PRO A 1 107 ? 15.883 -7.848 -14.326 1.00 41.31 107 PRO A C 1
ATOM 828 O O . PRO A 1 107 ? 15.442 -6.770 -14.728 1.00 41.31 107 PRO A O 1
ATOM 831 N N . ALA A 1 108 ? 17.155 -8.056 -13.973 1.00 41.72 108 ALA A N 1
ATOM 832 C CA . ALA A 1 108 ? 18.197 -7.041 -14.040 1.00 41.72 108 ALA A CA 1
ATOM 833 C C . ALA A 1 108 ? 18.047 -6.230 -15.333 1.00 41.72 108 ALA A C 1
ATOM 835 O O . ALA A 1 108 ? 18.318 -6.729 -16.425 1.00 41.72 108 ALA A O 1
ATOM 836 N N . VAL A 1 109 ? 17.552 -4.997 -15.218 1.00 44.66 109 VAL A N 1
ATOM 837 C CA . VAL A 1 109 ? 17.633 -4.045 -16.320 1.00 44.66 109 VAL A CA 1
ATOM 838 C C . VAL A 1 109 ? 19.134 -3.857 -16.515 1.00 44.66 109 VAL A C 1
ATOM 840 O O . VAL A 1 109 ? 19.803 -3.533 -15.526 1.00 44.66 109 VAL A O 1
ATOM 843 N N . PRO A 1 110 ? 19.705 -4.125 -17.705 1.00 36.75 110 PRO A N 1
ATOM 844 C CA . PRO A 1 110 ? 21.121 -3.891 -17.910 1.00 36.75 110 PRO A CA 1
ATOM 845 C C . PRO A 1 110 ? 21.387 -2.436 -17.538 1.00 36.75 110 PRO A C 1
ATOM 847 O O . PRO A 1 110 ? 20.699 -1.536 -18.023 1.00 36.75 110 PRO A O 1
ATOM 850 N N . ALA A 1 111 ? 22.337 -2.208 -16.630 1.00 40.12 111 ALA A N 1
ATOM 851 C CA . ALA A 1 111 ? 22.804 -0.861 -16.348 1.00 40.12 111 ALA A CA 1
ATOM 852 C C . ALA A 1 111 ? 23.139 -0.184 -17.689 1.00 40.12 111 ALA A C 1
ATOM 854 O O . ALA A 1 111 ? 23.712 -0.857 -18.557 1.00 40.12 111 ALA A O 1
ATOM 855 N N . PRO A 1 112 ? 22.799 1.102 -17.891 1.00 37.88 112 PRO A N 1
ATOM 856 C CA . PRO A 1 112 ? 23.213 1.806 -19.092 1.00 37.88 112 PRO A CA 1
ATOM 857 C C . PRO A 1 112 ? 24.734 1.693 -19.176 1.00 37.88 112 PRO A C 1
ATOM 859 O O . PRO A 1 112 ? 25.451 2.207 -18.314 1.00 37.88 112 PRO A O 1
ATOM 862 N N . ARG A 1 113 ? 25.234 0.953 -20.175 1.00 36.88 113 ARG A N 1
ATOM 863 C CA . ARG A 1 113 ? 26.664 0.928 -20.471 1.00 36.88 113 ARG A CA 1
ATOM 864 C C . ARG A 1 113 ? 27.019 2.345 -20.882 1.00 36.88 113 ARG A C 1
ATOM 866 O O . ARG A 1 113 ? 26.712 2.768 -21.993 1.00 36.88 113 ARG A O 1
ATOM 873 N N . ILE A 1 114 ? 27.639 3.081 -19.966 1.00 41.00 114 ILE A N 1
ATOM 874 C CA . ILE A 1 114 ? 28.380 4.284 -20.314 1.00 41.00 114 ILE A CA 1
ATOM 875 C C . ILE A 1 114 ? 29.378 3.846 -21.381 1.00 41.00 114 ILE A C 1
ATOM 877 O O . ILE A 1 114 ? 30.169 2.928 -21.159 1.00 41.00 114 ILE A O 1
ATOM 881 N N . ALA A 1 115 ? 29.240 4.444 -22.561 1.00 42.44 115 ALA A N 1
ATOM 882 C CA . ALA A 1 115 ? 30.022 4.139 -23.740 1.00 42.44 115 ALA A CA 1
ATOM 883 C C . ALA A 1 115 ? 31.519 4.181 -23.408 1.00 42.44 115 ALA A C 1
ATOM 885 O O . ALA A 1 115 ? 32.087 5.246 -23.167 1.00 42.44 115 ALA A O 1
ATOM 886 N N . ALA A 1 116 ? 32.146 3.009 -23.415 1.00 36.31 116 ALA A N 1
ATOM 887 C CA . ALA A 1 116 ? 33.585 2.857 -23.472 1.00 36.31 116 ALA A CA 1
ATOM 888 C C . ALA A 1 116 ? 33.911 2.096 -24.758 1.00 36.31 116 ALA A C 1
ATOM 890 O O . ALA A 1 116 ? 33.758 0.884 -24.840 1.00 36.31 116 ALA A O 1
ATOM 891 N N . ASP A 1 117 ? 34.287 2.907 -25.740 1.00 33.16 117 ASP A N 1
ATOM 892 C CA . ASP A 1 117 ? 35.221 2.671 -26.834 1.00 33.16 117 ASP A CA 1
ATOM 893 C C . ASP A 1 117 ? 35.031 1.463 -27.778 1.00 33.16 117 ASP A C 1
ATOM 895 O O . ASP A 1 117 ? 35.143 0.302 -27.409 1.00 33.16 117 ASP A O 1
ATOM 899 N N . ARG A 1 118 ? 34.897 1.844 -29.055 1.00 41.03 118 ARG A N 1
ATOM 900 C CA . ARG A 1 118 ? 35.454 1.232 -30.271 1.00 41.03 118 ARG A CA 1
ATOM 901 C C . ARG A 1 118 ? 35.152 -0.233 -30.617 1.00 41.03 118 ARG A C 1
ATOM 903 O O . ARG A 1 118 ? 35.459 -1.177 -29.907 1.00 41.03 118 ARG A O 1
ATOM 910 N N . ALA A 1 119 ? 34.795 -0.339 -31.898 1.00 37.22 119 ALA A N 1
ATOM 911 C CA . ALA A 1 119 ? 34.848 -1.498 -32.782 1.00 37.22 119 ALA A CA 1
ATOM 912 C C . ALA A 1 119 ? 33.633 -2.440 -32.757 1.00 37.22 119 ALA A C 1
ATOM 914 O O . ALA A 1 119 ? 33.539 -3.365 -31.964 1.00 37.22 119 ALA A O 1
ATOM 915 N N . GLY A 1 120 ? 32.785 -2.249 -33.775 1.00 38.47 120 GLY A N 1
ATOM 916 C CA . GLY A 1 120 ? 32.258 -3.356 -34.574 1.00 38.47 120 GLY A CA 1
ATOM 917 C C . GLY A 1 120 ? 30.978 -4.020 -34.079 1.00 38.47 120 GLY A C 1
ATOM 918 O O . GLY A 1 120 ? 31.029 -4.979 -33.321 1.00 38.47 120 GLY A O 1
ATOM 919 N N . GLY A 1 121 ? 29.849 -3.593 -34.652 1.00 42.75 121 GLY A N 1
ATOM 920 C CA . GLY A 1 121 ? 28.601 -4.360 -34.675 1.00 42.75 121 GLY A CA 1
ATOM 921 C C . GLY A 1 121 ? 27.570 -3.872 -33.665 1.00 42.75 121 GLY A C 1
ATOM 922 O O . GLY A 1 121 ? 27.557 -4.312 -32.521 1.00 42.75 121 GLY A O 1
ATOM 923 N N . ILE A 1 122 ? 26.689 -2.969 -34.097 1.00 38.38 122 ILE A N 1
ATOM 924 C CA . ILE A 1 122 ? 25.573 -2.495 -33.278 1.00 38.38 122 ILE A CA 1
ATOM 925 C C . ILE A 1 122 ? 24.350 -3.309 -33.695 1.00 38.38 122 ILE A C 1
ATOM 927 O O . ILE A 1 122 ? 23.836 -3.145 -34.796 1.00 38.38 122 ILE A O 1
ATOM 931 N N . ALA A 1 123 ? 23.954 -4.249 -32.841 1.00 39.94 123 ALA A N 1
ATOM 932 C CA . ALA A 1 123 ? 22.644 -4.869 -32.920 1.00 39.94 123 ALA A CA 1
ATOM 933 C C . ALA A 1 123 ? 21.603 -3.807 -32.541 1.00 39.94 123 ALA A C 1
ATOM 935 O O . ALA A 1 123 ? 21.704 -3.217 -31.464 1.00 39.94 123 ALA A O 1
ATOM 936 N N . ASP A 1 124 ? 20.651 -3.558 -33.438 1.00 39.56 124 ASP A N 1
ATOM 937 C CA . ASP A 1 124 ? 19.554 -2.614 -33.234 1.00 39.56 124 ASP A CA 1
ATOM 938 C C . ASP A 1 124 ? 18.697 -3.031 -32.034 1.00 39.56 124 ASP A C 1
ATOM 940 O O . ASP A 1 124 ? 18.001 -4.050 -32.045 1.00 39.56 124 ASP A O 1
ATOM 944 N N . GLU A 1 125 ? 18.749 -2.226 -30.977 1.00 40.72 125 GLU A N 1
ATOM 945 C CA . GLU A 1 125 ? 17.884 -2.356 -29.813 1.00 40.72 125 GLU A CA 1
ATOM 946 C C . GLU A 1 125 ? 16.600 -1.551 -30.058 1.00 40.72 125 GLU A C 1
ATOM 948 O O . GLU A 1 125 ? 16.564 -0.330 -29.916 1.00 40.72 125 GLU A O 1
ATOM 953 N N . VAL A 1 126 ? 15.522 -2.239 -30.441 1.00 43.34 126 VAL A N 1
ATOM 954 C CA . VAL A 1 126 ? 14.197 -1.622 -30.585 1.00 43.34 126 VAL A CA 1
ATOM 955 C C . VAL A 1 126 ? 13.545 -1.492 -29.205 1.00 43.34 126 VAL A C 1
ATOM 957 O O . VAL A 1 126 ? 13.068 -2.470 -28.625 1.00 43.34 126 VAL A O 1
ATOM 960 N N . VAL A 1 127 ? 13.495 -0.267 -28.679 1.00 45.41 127 VAL A N 1
ATOM 961 C CA . VAL A 1 127 ? 12.838 0.063 -27.405 1.00 45.41 127 VAL A CA 1
ATOM 962 C C . VAL A 1 127 ? 11.382 0.463 -27.655 1.00 45.41 127 VAL A C 1
ATOM 964 O O . VAL A 1 127 ? 11.103 1.523 -28.210 1.00 45.41 127 VAL A O 1
ATOM 967 N N . ILE A 1 128 ? 10.427 -0.361 -27.213 1.00 44.97 128 ILE A N 1
ATOM 968 C CA . ILE A 1 128 ? 8.988 -0.062 -27.327 1.00 44.97 128 ILE A CA 1
ATOM 969 C C . ILE A 1 128 ? 8.476 0.548 -26.013 1.00 44.97 128 ILE A C 1
ATOM 971 O O . ILE A 1 128 ? 8.438 -0.112 -24.973 1.00 44.97 128 ILE A O 1
ATOM 975 N N . GLY A 1 129 ? 8.059 1.817 -26.065 1.00 37.81 129 GLY A N 1
ATOM 976 C CA . GLY A 1 129 ? 7.473 2.548 -24.937 1.00 37.81 129 GLY A CA 1
ATOM 977 C C . GLY A 1 129 ? 6.087 2.045 -24.490 1.00 37.81 129 GLY A C 1
ATOM 978 O O . GLY A 1 129 ? 5.381 1.330 -25.200 1.00 37.81 129 GLY A O 1
ATOM 979 N N . ARG A 1 130 ? 5.692 2.426 -23.266 1.00 47.06 130 ARG A N 1
ATOM 980 C CA . ARG A 1 130 ? 4.446 2.021 -22.580 1.00 47.06 130 ARG A CA 1
ATOM 981 C C . ARG A 1 130 ? 3.184 2.496 -23.333 1.00 47.06 130 ARG A C 1
ATOM 983 O O . ARG A 1 130 ? 3.138 3.663 -23.710 1.00 47.06 130 ARG A O 1
ATOM 990 N N . PRO A 1 131 ? 2.124 1.671 -23.470 1.00 37.19 131 PRO A N 1
ATOM 991 C CA . PRO A 1 131 ? 0.919 2.081 -24.191 1.00 37.19 131 PRO A CA 1
ATOM 992 C C . PRO A 1 131 ? 0.100 3.132 -23.411 1.00 37.19 131 PRO A C 1
ATOM 994 O O . PRO A 1 131 ? -0.068 2.976 -22.193 1.00 37.19 131 PRO A O 1
ATOM 997 N N . PRO A 1 132 ? -0.446 4.166 -24.084 1.00 46.50 132 PRO A N 1
ATOM 998 C CA . PRO A 1 132 ? -1.380 5.114 -23.480 1.00 46.50 132 PRO A CA 1
ATOM 999 C C . PRO A 1 132 ? -2.712 4.426 -23.145 1.00 46.50 132 PRO A C 1
ATOM 1001 O O . PRO A 1 132 ? -3.201 3.576 -23.888 1.00 46.50 132 PRO A O 1
ATOM 1004 N N . SER A 1 133 ? -3.291 4.767 -21.992 1.00 46.38 133 SER A N 1
ATOM 1005 C CA . SER A 1 133 ? -4.489 4.126 -21.431 1.00 46.38 133 SER A CA 1
ATOM 1006 C C . SER A 1 133 ? -5.805 4.821 -21.802 1.00 46.38 133 SER A C 1
ATOM 1008 O O . SER A 1 133 ? -6.746 4.777 -21.011 1.00 46.38 133 SER A O 1
ATOM 1010 N N . ASP A 1 134 ? -5.880 5.477 -22.961 1.00 47.53 134 ASP A N 1
ATOM 1011 C CA . ASP A 1 134 ? -7.109 6.118 -23.434 1.00 47.53 134 ASP A CA 1
ATOM 1012 C C . ASP A 1 134 ? -7.823 5.221 -24.460 1.00 47.53 134 ASP A C 1
ATOM 1014 O O . ASP A 1 134 ? -7.211 4.668 -25.376 1.00 47.53 134 ASP A O 1
ATOM 1018 N N . ALA A 1 135 ? -9.131 5.024 -24.294 1.00 44.75 135 ALA A N 1
ATOM 1019 C CA . ALA A 1 135 ? -9.916 4.103 -25.117 1.00 44.75 135 ALA A CA 1
ATOM 1020 C C . ALA A 1 135 ? -10.012 4.560 -26.587 1.00 44.75 135 ALA A C 1
ATOM 1022 O O . ALA A 1 135 ? -10.217 3.728 -27.474 1.00 44.75 135 ALA A O 1
ATOM 1023 N N . ALA A 1 136 ? -9.812 5.857 -26.853 1.00 46.28 136 ALA A N 1
ATOM 1024 C CA . ALA A 1 136 ? -9.656 6.404 -28.200 1.00 46.28 136 ALA A CA 1
ATOM 1025 C C . ALA A 1 136 ? -8.354 5.920 -28.872 1.00 46.28 136 ALA A C 1
ATOM 1027 O O . ALA A 1 136 ? -8.393 5.434 -30.004 1.00 46.28 136 ALA A O 1
ATOM 1028 N N . SER A 1 137 ? -7.232 5.900 -28.139 1.00 51.62 137 SER A N 1
ATOM 1029 C CA . SER A 1 137 ? -5.924 5.430 -28.631 1.00 51.62 137 SER A CA 1
ATOM 1030 C C . SER A 1 137 ? -5.897 3.935 -28.979 1.00 51.62 137 SER A C 1
ATOM 1032 O O . SER A 1 137 ? -5.041 3.482 -29.737 1.00 51.62 137 SER A O 1
ATOM 1034 N N . LEU A 1 138 ? -6.840 3.142 -28.456 1.00 49.56 138 LEU A N 1
ATOM 1035 C CA . LEU A 1 138 ? -6.958 1.721 -28.794 1.00 49.56 138 LEU A CA 1
ATOM 1036 C C . LEU A 1 138 ? -7.567 1.481 -30.183 1.00 49.56 138 LEU A C 1
ATOM 1038 O O . LEU A 1 138 ? -7.218 0.484 -30.814 1.00 49.56 138 LEU A O 1
ATOM 1042 N N . ARG A 1 139 ? -8.444 2.371 -30.676 1.00 52.25 139 ARG A N 1
ATOM 1043 C CA . ARG A 1 139 ? -9.061 2.232 -32.011 1.00 52.25 139 ARG A CA 1
ATOM 1044 C C . ARG A 1 139 ? -8.092 2.589 -33.134 1.00 52.25 139 ARG A C 1
ATOM 1046 O O . ARG A 1 139 ? -8.115 1.957 -34.183 1.00 52.25 139 ARG A O 1
ATOM 1053 N N . GLU A 1 140 ? -7.204 3.543 -32.885 1.00 56.91 140 GLU A N 1
ATOM 1054 C CA . GLU A 1 140 ? -6.211 4.017 -33.859 1.00 56.91 140 GLU A CA 1
ATOM 1055 C C . GLU A 1 140 ? -4.943 3.148 -33.896 1.00 56.91 140 GLU A C 1
ATOM 1057 O O . GLU A 1 140 ? -4.099 3.302 -34.776 1.00 56.91 140 GLU A O 1
ATOM 1062 N N . ARG A 1 141 ? -4.825 2.168 -32.989 1.00 60.69 141 ARG A N 1
ATOM 1063 C CA . ARG A 1 141 ? -3.635 1.320 -32.836 1.00 60.69 141 ARG A CA 1
ATOM 1064 C C . ARG A 1 141 ? -3.272 0.534 -34.097 1.00 60.69 141 ARG A C 1
ATOM 1066 O O . ARG A 1 141 ? -2.090 0.394 -34.394 1.00 60.69 141 ARG A O 1
ATOM 1073 N N . ALA A 1 142 ? -4.261 0.022 -34.831 1.00 63.69 142 ALA A N 1
ATOM 1074 C CA . ALA A 1 142 ? -4.004 -0.709 -36.073 1.00 63.69 142 ALA A CA 1
ATOM 1075 C C . ALA A 1 142 ? -3.449 0.218 -37.168 1.00 63.69 142 ALA A C 1
ATOM 1077 O O . ALA A 1 142 ? -2.504 -0.145 -37.864 1.00 63.69 142 ALA A O 1
ATOM 1078 N N . ALA A 1 143 ? -3.991 1.434 -37.266 1.00 63.47 143 ALA A N 1
ATOM 1079 C CA . ALA A 1 143 ? -3.533 2.436 -38.220 1.00 63.47 143 ALA A CA 1
ATOM 1080 C C . ALA A 1 143 ? -2.124 2.943 -37.870 1.00 63.47 143 ALA A C 1
ATOM 1082 O O . ALA A 1 143 ? -1.266 3.014 -38.745 1.00 63.47 143 ALA A O 1
ATOM 1083 N N . LEU A 1 144 ? -1.854 3.200 -36.585 1.00 66.88 144 LEU A N 1
ATOM 1084 C CA . LEU A 1 144 ? -0.535 3.613 -36.104 1.00 66.88 144 LEU A CA 1
ATOM 1085 C C . LEU A 1 144 ? 0.526 2.523 -36.315 1.00 66.88 144 LEU A C 1
ATOM 1087 O O . LEU A 1 144 ? 1.609 2.816 -36.810 1.00 66.88 144 LEU A O 1
ATOM 1091 N N . SER A 1 145 ? 0.211 1.264 -35.989 1.00 70.75 145 SER A N 1
ATOM 1092 C CA . SER A 1 145 ? 1.122 0.135 -36.226 1.00 70.75 145 SER A CA 1
ATOM 1093 C C . SER A 1 145 ? 1.462 0.005 -37.709 1.00 70.75 145 SER A C 1
ATOM 1095 O O . SER A 1 145 ? 2.627 -0.123 -38.059 1.00 70.75 145 SER A O 1
ATOM 1097 N N . SER A 1 146 ? 0.458 0.118 -38.585 1.00 73.75 146 SER A N 1
ATOM 1098 C CA . SER A 1 146 ? 0.682 0.060 -40.028 1.00 73.75 146 SER A CA 1
ATOM 1099 C C . SER A 1 146 ? 1.521 1.233 -40.538 1.00 73.75 146 SER A C 1
ATOM 1101 O O . SER A 1 146 ? 2.315 1.044 -41.453 1.00 73.75 146 SER A O 1
ATOM 1103 N N . ALA A 1 147 ? 1.358 2.435 -39.979 1.00 69.06 147 ALA A N 1
ATOM 1104 C CA . ALA A 1 147 ? 2.152 3.600 -40.362 1.00 69.06 147 ALA A CA 1
ATOM 1105 C C . ALA A 1 147 ? 3.628 3.444 -39.960 1.00 69.06 147 ALA A C 1
ATOM 1107 O O . ALA A 1 147 ? 4.515 3.775 -40.745 1.00 69.06 147 ALA A O 1
ATOM 1108 N N . ILE A 1 148 ? 3.890 2.877 -38.777 1.00 72.19 148 ILE A N 1
ATOM 1109 C CA . ILE A 1 148 ? 5.247 2.558 -38.313 1.00 72.19 148 ILE A CA 1
ATOM 1110 C C . ILE A 1 148 ? 5.868 1.464 -39.192 1.00 72.19 148 ILE A C 1
ATOM 1112 O O . ILE A 1 148 ? 6.988 1.633 -39.660 1.00 72.19 148 ILE A O 1
ATOM 1116 N N . ASP A 1 149 ? 5.134 0.390 -39.496 1.00 76.12 149 ASP A N 1
ATOM 1117 C CA . AS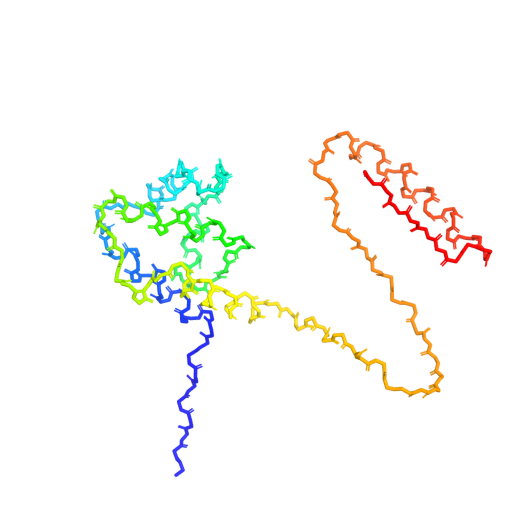P A 1 149 ? 5.626 -0.693 -40.361 1.00 76.12 149 ASP A CA 1
ATOM 1118 C C . ASP A 1 149 ? 5.933 -0.220 -41.789 1.00 76.12 149 ASP A C 1
ATOM 1120 O O . ASP A 1 149 ? 6.782 -0.790 -42.470 1.00 76.12 149 ASP A O 1
ATOM 1124 N N . VAL A 1 150 ? 5.221 0.798 -42.277 1.00 73.56 150 VAL A N 1
ATOM 1125 C CA . VAL A 1 150 ? 5.519 1.434 -43.566 1.00 73.56 150 VAL A CA 1
ATOM 1126 C C . VAL A 1 150 ? 6.772 2.301 -43.461 1.00 73.56 150 VAL A C 1
ATOM 1128 O O . VAL A 1 150 ? 7.643 2.179 -44.315 1.00 73.56 150 VAL A O 1
ATOM 1131 N N . ALA A 1 151 ? 6.900 3.114 -42.410 1.00 67.31 151 ALA A N 1
ATOM 1132 C CA . ALA A 1 151 ? 8.067 3.971 -42.204 1.00 67.31 151 ALA A CA 1
ATOM 1133 C C . ALA A 1 151 ? 9.364 3.169 -42.003 1.00 67.31 151 ALA A C 1
ATOM 1135 O O . ALA A 1 151 ? 10.403 3.552 -42.519 1.00 67.31 151 ALA A O 1
ATOM 1136 N N . LEU A 1 152 ? 9.301 2.028 -41.312 1.00 70.94 152 LEU A N 1
ATOM 1137 C CA . LEU A 1 152 ? 10.458 1.158 -41.070 1.00 70.94 152 LEU A CA 1
ATOM 1138 C C . LEU A 1 152 ? 10.914 0.361 -42.303 1.00 70.94 152 LEU A C 1
ATOM 1140 O O . LEU A 1 152 ? 11.982 -0.239 -42.270 1.00 70.94 152 LEU A O 1
ATOM 1144 N N . ARG A 1 153 ? 10.113 0.314 -43.374 1.00 76.75 153 ARG A N 1
ATOM 1145 C CA . ARG A 1 153 ? 10.511 -0.298 -44.655 1.00 76.75 153 ARG A CA 1
ATOM 1146 C C . ARG A 1 153 ? 11.213 0.683 -45.590 1.00 76.75 153 ARG A C 1
ATOM 1148 O O . ARG A 1 153 ? 11.646 0.273 -46.663 1.00 76.75 153 ARG A O 1
ATOM 1155 N N . ASP A 1 154 ? 11.275 1.955 -45.217 1.00 71.00 154 ASP A N 1
ATOM 1156 C CA . ASP A 1 154 ? 11.998 2.974 -45.960 1.00 71.00 154 ASP A CA 1
ATOM 1157 C C . ASP A 1 154 ? 13.403 3.126 -45.367 1.00 71.00 154 ASP A C 1
ATOM 1159 O O . ASP A 1 154 ? 13.578 3.654 -44.268 1.00 71.00 154 ASP A O 1
ATOM 1163 N N . ASP A 1 155 ? 14.412 2.674 -46.115 1.00 70.69 155 ASP A N 1
ATOM 1164 C CA . ASP A 1 155 ? 15.823 2.708 -45.709 1.00 70.69 155 ASP A CA 1
ATOM 1165 C C . ASP A 1 155 ? 16.355 4.142 -45.478 1.00 70.69 155 ASP A C 1
ATOM 1167 O O . ASP A 1 155 ? 17.444 4.328 -44.923 1.00 70.69 155 ASP A O 1
ATOM 1171 N N . ALA A 1 156 ? 15.615 5.179 -45.896 1.00 72.44 156 ALA A N 1
ATOM 1172 C CA . ALA A 1 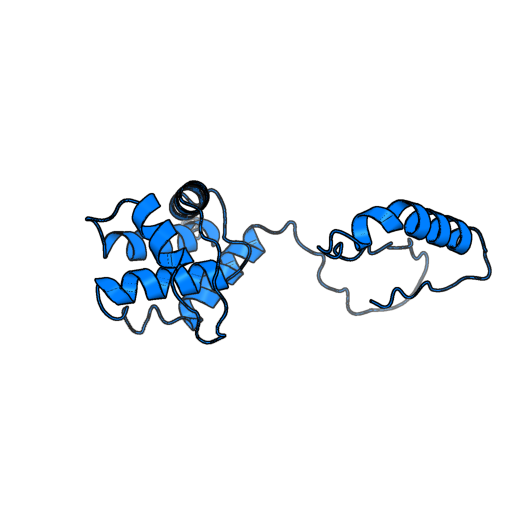156 ? 15.948 6.575 -45.620 1.00 72.44 156 ALA A CA 1
ATOM 1173 C C . ALA A 1 156 ? 15.489 7.048 -44.227 1.00 72.44 156 ALA A C 1
ATOM 1175 O O . ALA A 1 156 ? 15.975 8.076 -43.739 1.00 72.44 156 ALA A O 1
ATOM 1176 N N . VAL A 1 157 ? 14.578 6.325 -43.568 1.00 65.81 157 VAL A N 1
ATOM 1177 C CA . VAL A 1 157 ? 14.027 6.701 -42.262 1.00 65.81 157 VAL A CA 1
ATOM 1178 C C . VAL A 1 157 ? 14.955 6.220 -41.151 1.00 65.81 157 VAL A C 1
ATOM 1180 O O . VAL A 1 157 ? 15.083 5.032 -40.878 1.00 65.81 157 VAL A O 1
ATOM 1183 N N . ARG A 1 158 ? 15.605 7.172 -40.474 1.00 68.38 158 ARG A N 1
ATOM 1184 C CA . ARG A 1 158 ? 16.543 6.883 -39.374 1.00 68.38 158 ARG A CA 1
ATOM 1185 C C . ARG A 1 158 ? 15.914 6.946 -37.986 1.00 68.38 158 ARG A C 1
ATOM 1187 O O . ARG A 1 158 ? 16.476 6.395 -37.048 1.00 68.38 158 ARG A O 1
A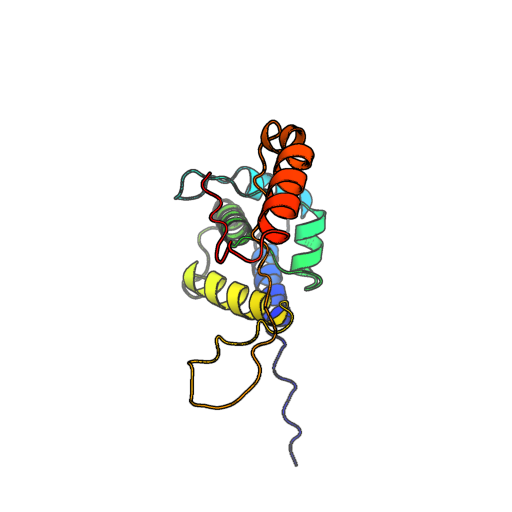TOM 1194 N N . GLU A 1 159 ? 14.785 7.633 -37.843 1.00 60.88 159 GLU A N 1
ATOM 1195 C CA . GLU A 1 159 ? 14.118 7.822 -36.556 1.00 60.88 159 GLU A CA 1
ATOM 1196 C C . GLU A 1 159 ? 12.616 8.063 -36.756 1.00 60.88 159 GLU A C 1
ATOM 1198 O O . GLU A 1 159 ? 12.213 8.809 -37.650 1.00 60.88 159 GLU A O 1
ATOM 1203 N N . VAL A 1 160 ? 11.788 7.452 -35.902 1.00 64.38 160 VAL A N 1
ATOM 1204 C CA . VAL A 1 160 ? 10.339 7.694 -35.834 1.00 64.38 160 VAL A CA 1
ATOM 1205 C C . VAL A 1 160 ? 10.001 8.189 -34.433 1.00 64.38 160 VAL A C 1
ATOM 1207 O O . VAL A 1 160 ? 10.052 7.432 -33.464 1.00 64.38 160 VAL A O 1
ATOM 1210 N N . VAL A 1 161 ? 9.642 9.468 -34.324 1.00 68.75 161 VAL A N 1
ATOM 1211 C CA . VAL A 1 161 ? 9.296 10.103 -33.048 1.00 68.75 161 VAL A CA 1
ATOM 1212 C C . VAL A 1 161 ? 7.781 10.080 -32.857 1.00 68.75 161 VAL A C 1
ATOM 1214 O O . VAL A 1 161 ? 7.036 10.648 -33.654 1.00 68.75 161 VAL A O 1
ATOM 1217 N N . LEU A 1 162 ? 7.320 9.439 -31.781 1.00 63.94 162 LEU A N 1
ATOM 1218 C CA . LEU A 1 162 ? 5.911 9.430 -31.386 1.00 63.94 162 LEU A CA 1
ATOM 1219 C C . LEU A 1 162 ? 5.652 10.550 -30.375 1.00 63.94 162 LEU A C 1
ATOM 1221 O O . LEU A 1 162 ? 6.111 10.481 -29.235 1.00 63.94 162 LEU A O 1
ATOM 1225 N N . THR A 1 163 ? 4.900 11.569 -30.781 1.00 57.88 163 THR A N 1
ATOM 1226 C CA . THR A 1 163 ? 4.432 12.642 -29.892 1.00 57.88 163 THR A CA 1
ATOM 1227 C C . THR A 1 163 ? 2.973 12.400 -29.523 1.00 57.88 163 THR A C 1
ATOM 1229 O O . THR A 1 163 ? 2.150 12.193 -30.416 1.00 57.88 163 THR A O 1
ATOM 1232 N N . GLY A 1 164 ? 2.666 12.408 -28.225 1.00 54.78 164 GLY A N 1
ATOM 1233 C CA . GLY A 1 164 ? 1.305 12.314 -27.685 1.00 54.78 164 GLY A CA 1
ATOM 1234 C C . GLY A 1 164 ? 0.840 13.625 -27.078 1.00 54.78 164 GLY A C 1
ATOM 1235 O O . GLY A 1 164 ? 1.718 14.401 -26.638 1.00 54.78 164 GLY A O 1
#